Protein AF-A0A1B0APM3-F1 (afdb_monomer_lite)

pLDDT: mean 76.54, std 12.52, range [50.38, 91.81]

Organism: NCBI:txid67801

Sequence (99 aa):
MLYVPGPGVCSLCVCYHSEPLWCKAIYCDPPYFCKNFRVGERCCEFECLDPPGEDNLYQERMRKRAEILAGNSTAAHTITPLAVSTLLMTFFGNTLFNL

Radius of gyration: 24.73 Å; chains: 1; bounding box: 34×59×60 Å

Secondary structure (DSSP, 8-state):
-EEEE-SSTTEEEEEETTEEEEEEE---PPPTT-SSEEE-SSTT-EEE-PPTTSHHHHHHHHHHHHHHHTT---------HHHHHHHHHHHHHHHHTT-

Structure (mmCIF, N/CA/C/O backbone):
data_AF-A0A1B0APM3-F1
#
_entry.id   AF-A0A1B0APM3-F1
#
loop_
_atom_site.group_PDB
_atom_site.id
_atom_site.type_symbol
_atom_site.label_atom_id
_atom_site.label_alt_id
_atom_site.label_comp_id
_atom_site.label_asym_id
_atom_site.label_entity_id
_atom_site.label_seq_id
_atom_site.pdbx_PDB_ins_code
_atom_site.Cartn_x
_atom_site.Cartn_y
_atom_site.Cartn_z
_atom_site.occupancy
_atom_site.B_iso_or_equiv
_atom_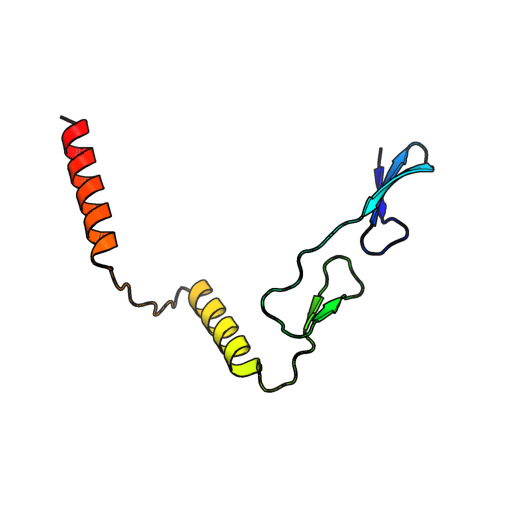site.auth_seq_id
_atom_site.auth_comp_id
_atom_site.auth_asym_id
_atom_site.auth_atom_id
_atom_site.pdbx_PDB_model_num
ATOM 1 N N . MET A 1 1 ? 11.501 8.829 -21.720 1.00 69.38 1 MET A N 1
ATOM 2 C CA . MET A 1 1 ? 11.512 7.899 -20.571 1.00 69.38 1 MET A CA 1
ATOM 3 C C . MET A 1 1 ? 10.091 7.818 -20.051 1.00 69.38 1 MET A C 1
ATOM 5 O O . MET A 1 1 ? 9.478 8.869 -19.905 1.00 69.38 1 MET A O 1
ATOM 9 N N . LEU A 1 2 ? 9.550 6.615 -19.866 1.00 81.81 2 LEU A N 1
ATOM 10 C CA . LEU A 1 2 ? 8.167 6.396 -19.426 1.00 81.81 2 LEU A CA 1
ATOM 11 C C . LEU A 1 2 ? 8.162 5.474 -18.207 1.00 81.81 2 LEU A C 1
ATOM 13 O O . LEU A 1 2 ? 8.927 4.512 -18.175 1.00 81.81 2 LEU A O 1
ATOM 17 N N . TYR A 1 3 ? 7.312 5.773 -17.226 1.00 85.94 3 TYR A N 1
ATOM 18 C CA . TYR A 1 3 ? 7.080 4.900 -16.079 1.00 85.94 3 TYR A CA 1
ATOM 19 C C . TYR A 1 3 ? 5.926 3.958 -16.397 1.00 85.94 3 TYR A C 1
ATOM 21 O O . TYR A 1 3 ? 4.845 4.416 -16.768 1.00 85.94 3 TYR A O 1
ATOM 29 N N . VAL A 1 4 ? 6.157 2.656 -16.251 1.00 88.06 4 VAL A N 1
ATOM 30 C CA . VAL A 1 4 ? 5.142 1.625 -16.485 1.00 88.06 4 VAL A CA 1
ATOM 31 C C . VAL A 1 4 ? 5.057 0.673 -15.291 1.00 88.06 4 VAL A C 1
ATOM 33 O O . VAL A 1 4 ? 6.068 0.459 -14.610 1.00 88.06 4 VAL A O 1
ATOM 36 N N . PRO A 1 5 ? 3.874 0.093 -15.017 1.00 88.31 5 PRO A N 1
ATOM 37 C CA . PRO A 1 5 ? 3.740 -0.981 -14.040 1.00 88.31 5 PRO A CA 1
ATOM 38 C C . PRO A 1 5 ? 4.677 -2.134 -14.401 1.00 88.31 5 PRO A C 1
ATOM 40 O O . PRO A 1 5 ? 4.723 -2.572 -15.551 1.00 88.31 5 PRO A O 1
ATOM 43 N N . GLY A 1 6 ? 5.459 -2.585 -13.428 1.00 85.19 6 GLY A N 1
ATOM 44 C CA . GLY A 1 6 ? 6.322 -3.744 -13.597 1.00 85.19 6 GLY A CA 1
ATOM 45 C C . GLY A 1 6 ? 5.562 -5.067 -13.428 1.00 85.19 6 GLY A C 1
ATOM 46 O O . GLY A 1 6 ? 4.353 -5.076 -13.203 1.00 85.19 6 GLY A O 1
ATOM 47 N N . PRO A 1 7 ? 6.268 -6.207 -13.509 1.00 83.62 7 PRO A N 1
ATOM 48 C CA . PRO A 1 7 ? 5.660 -7.538 -13.418 1.00 83.62 7 PRO A CA 1
ATOM 49 C C . PRO A 1 7 ? 5.074 -7.862 -12.034 1.00 83.62 7 PRO A C 1
ATOM 51 O O . PRO A 1 7 ? 4.207 -8.723 -11.919 1.00 83.62 7 PRO A O 1
ATOM 54 N N . GLY A 1 8 ? 5.536 -7.193 -10.974 1.00 85.31 8 GLY A N 1
ATOM 55 C CA . GLY A 1 8 ? 4.932 -7.275 -9.645 1.00 85.31 8 GLY A CA 1
ATOM 56 C C . GLY A 1 8 ? 3.914 -6.159 -9.416 1.00 85.31 8 GLY A C 1
ATOM 57 O O . GLY A 1 8 ? 4.147 -5.022 -9.826 1.00 85.31 8 GLY A O 1
ATOM 58 N N . VAL A 1 9 ? 2.842 -6.455 -8.671 1.00 88.81 9 VAL A N 1
ATOM 59 C CA . VAL A 1 9 ? 1.782 -5.494 -8.287 1.00 88.81 9 VAL A CA 1
ATOM 60 C C . VAL A 1 9 ? 2.357 -4.205 -7.686 1.00 88.81 9 VAL A C 1
ATOM 62 O O . VAL A 1 9 ? 1.881 -3.117 -7.987 1.00 88.81 9 VAL A O 1
ATOM 65 N N . CYS A 1 10 ? 3.424 -4.322 -6.888 1.00 90.94 10 CYS 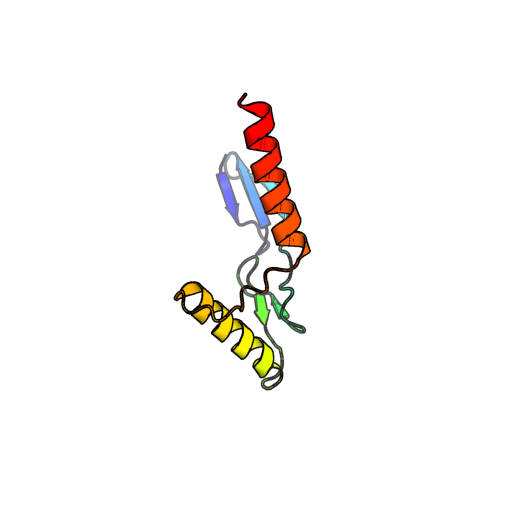A N 1
ATOM 66 C CA . CYS A 1 10 ? 4.158 -3.203 -6.294 1.00 90.94 10 CYS A CA 1
ATOM 67 C C . CYS A 1 10 ? 5.518 -2.960 -6.958 1.00 90.94 10 CYS A C 1
ATOM 69 O O . CYS A 1 10 ? 6.528 -2.774 -6.281 1.00 90.94 10 CYS A O 1
ATOM 71 N N . SER A 1 11 ? 5.584 -2.985 -8.285 1.00 91.81 11 SER A N 1
ATOM 72 C CA . SER A 1 11 ? 6.809 -2.645 -9.009 1.00 91.81 11 SER A CA 1
ATOM 73 C C . SER A 1 11 ? 6.557 -1.570 -10.052 1.00 91.81 11 SER A C 1
ATOM 75 O O . SER A 1 11 ? 5.536 -1.569 -10.736 1.00 91.81 11 SER A O 1
ATOM 77 N N . LEU A 1 12 ? 7.505 -0.645 -10.164 1.00 89.75 12 LEU A N 1
ATOM 78 C CA . LEU A 1 12 ? 7.489 0.413 -11.162 1.00 89.75 12 LEU A CA 1
ATOM 79 C C . LEU A 1 12 ? 8.776 0.336 -11.972 1.00 89.75 12 LEU A C 1
ATOM 81 O O . LEU A 1 12 ? 9.871 0.346 -11.406 1.00 89.75 12 LEU A O 1
ATOM 85 N N . CYS A 1 13 ? 8.641 0.258 -13.289 1.00 90.69 13 CYS A N 1
ATOM 86 C CA . CYS A 1 13 ? 9.764 0.181 -14.208 1.00 90.69 13 CYS A CA 1
ATOM 87 C C . CYS A 1 13 ? 9.878 1.460 -15.031 1.00 90.69 13 CYS A C 1
ATOM 89 O O . CYS A 1 13 ? 8.878 2.107 -15.346 1.00 90.69 13 CYS A O 1
ATOM 91 N N . VAL A 1 14 ? 11.107 1.809 -15.400 1.00 90.06 14 VAL A N 1
ATOM 92 C CA . VAL A 1 14 ? 11.385 2.871 -16.366 1.00 90.06 14 VAL A CA 1
ATOM 93 C C . VAL A 1 14 ? 11.765 2.247 -17.695 1.00 90.06 14 VAL A C 1
ATOM 95 O O . VAL A 1 14 ? 12.739 1.498 -17.793 1.00 90.06 14 VAL A O 1
ATOM 98 N N . CYS A 1 15 ? 10.996 2.588 -18.725 1.00 85.81 15 CYS A N 1
ATOM 99 C CA . CYS A 1 15 ? 11.225 2.147 -20.091 1.00 85.81 15 CYS A CA 1
ATOM 100 C C . CYS A 1 15 ? 11.910 3.235 -20.926 1.00 85.81 15 CYS A C 1
ATOM 102 O O . CYS A 1 15 ? 11.550 4.424 -20.883 1.00 85.81 15 CYS A O 1
ATOM 104 N N . TYR A 1 16 ? 12.865 2.798 -21.744 1.00 82.94 16 TYR A N 1
ATOM 105 C CA . TYR A 1 16 ? 13.503 3.582 -22.798 1.00 82.94 16 TYR A CA 1
ATOM 106 C C . TYR A 1 16 ? 13.457 2.760 -24.091 1.00 82.94 16 TYR A C 1
ATOM 108 O O . TYR A 1 16 ? 13.820 1.593 -24.078 1.00 82.94 16 TYR A O 1
ATOM 116 N N . HIS A 1 17 ? 12.926 3.334 -25.177 1.00 83.94 17 HIS A N 1
ATOM 117 C CA . HIS A 1 17 ? 12.664 2.616 -26.439 1.00 83.94 17 HIS A CA 1
ATOM 118 C C . HIS A 1 17 ? 11.931 1.270 -26.280 1.00 83.94 17 HIS A C 1
ATOM 120 O O . HIS A 1 17 ? 12.239 0.302 -26.961 1.00 83.94 17 HIS A O 1
ATOM 126 N N . SER A 1 18 ? 10.931 1.229 -25.393 1.00 73.12 18 SER A N 1
ATOM 127 C CA . SER A 1 18 ? 10.111 0.039 -25.107 1.00 73.12 18 SER A CA 1
ATOM 128 C C . SER A 1 18 ? 10.847 -1.138 -24.451 1.00 73.12 18 SER A C 1
ATOM 130 O O . SER A 1 18 ? 10.230 -2.178 -24.238 1.00 73.12 18 SER A O 1
ATOM 132 N N . GLU A 1 19 ? 12.106 -0.965 -24.042 1.00 75.00 19 GLU A N 1
ATOM 133 C CA . GLU A 1 19 ? 12.847 -1.947 -23.247 1.00 75.00 19 GLU A CA 1
ATOM 134 C C . GLU A 1 19 ? 12.916 -1.507 -21.768 1.00 75.00 19 GLU A C 1
ATOM 136 O O . GLU A 1 19 ? 13.134 -0.319 -21.479 1.00 75.00 19 GLU A O 1
ATOM 141 N N . PRO A 1 20 ? 12.674 -2.421 -20.804 1.00 72.62 20 PRO A N 1
ATOM 142 C CA . PRO A 1 20 ? 12.732 -2.106 -19.380 1.00 72.62 20 PRO A CA 1
ATOM 143 C C . PRO A 1 20 ? 14.190 -1.941 -18.949 1.00 72.62 20 PRO A C 1
ATOM 145 O O . PRO A 1 20 ? 14.963 -2.893 -18.933 1.00 72.62 20 PRO A O 1
ATOM 148 N N . LEU A 1 21 ? 14.563 -0.717 -18.585 1.00 80.19 21 LEU A N 1
ATOM 149 C CA . LEU A 1 21 ? 15.953 -0.369 -18.293 1.00 80.19 21 LEU A CA 1
ATOM 150 C C . LEU A 1 21 ? 16.282 -0.605 -16.813 1.00 80.19 21 LEU A C 1
ATOM 152 O O . LEU A 1 21 ? 17.372 -1.054 -16.473 1.00 80.19 21 LEU A O 1
ATOM 156 N N . TRP A 1 22 ? 15.321 -0.323 -15.928 1.00 83.81 22 TRP A N 1
ATOM 157 C CA . TRP A 1 22 ? 15.402 -0.615 -14.497 1.00 83.81 22 TRP A CA 1
ATOM 158 C C . TRP A 1 22 ? 14.008 -0.667 -13.865 1.00 83.81 22 TRP A C 1
ATOM 160 O O . TRP A 1 22 ? 13.110 0.084 -14.250 1.00 83.81 22 TRP A O 1
ATOM 170 N N . CYS A 1 23 ? 13.836 -1.541 -12.872 1.00 90.31 23 CYS A N 1
ATOM 171 C CA . CYS A 1 23 ? 12.608 -1.681 -12.094 1.00 90.31 23 CYS A CA 1
ATOM 172 C C . CYS A 1 23 ? 12.901 -1.483 -10.609 1.00 90.31 23 CYS A C 1
ATOM 174 O O . CYS A 1 23 ? 13.907 -1.969 -10.095 1.00 90.31 23 CYS A O 1
ATOM 176 N N . LYS A 1 24 ? 12.005 -0.784 -9.914 1.00 89.19 24 LYS A N 1
ATOM 177 C CA . LYS A 1 24 ? 12.078 -0.561 -8.472 1.00 89.19 24 LYS A CA 1
ATOM 178 C C . LYS A 1 24 ? 10.866 -1.187 -7.791 1.00 89.19 24 LYS A C 1
ATOM 180 O O . LYS A 1 24 ? 9.738 -1.036 -8.260 1.00 89.19 24 LYS A O 1
ATOM 185 N N . ALA A 1 25 ? 11.109 -1.872 -6.679 1.00 91.69 25 ALA A N 1
ATOM 186 C CA . ALA A 1 25 ? 10.052 -2.350 -5.801 1.00 91.69 25 ALA A CA 1
ATOM 187 C C . ALA A 1 25 ? 9.529 -1.199 -4.930 1.00 91.69 25 ALA A C 1
ATOM 189 O O . ALA A 1 25 ? 10.303 -0.392 -4.408 1.00 91.69 25 ALA A O 1
ATOM 190 N N . ILE A 1 26 ? 8.213 -1.132 -4.791 1.00 90.38 26 ILE A N 1
ATOM 191 C CA . ILE A 1 26 ? 7.508 -0.202 -3.918 1.00 90.38 26 ILE A CA 1
ATOM 192 C C . ILE A 1 26 ? 7.263 -0.929 -2.600 1.00 90.38 26 ILE A C 1
ATOM 194 O O . ILE A 1 26 ? 6.696 -2.020 -2.581 1.00 90.38 26 ILE A O 1
ATOM 198 N N . TYR A 1 27 ? 7.704 -0.318 -1.507 1.00 90.94 27 TYR A N 1
ATOM 199 C CA . TYR A 1 27 ? 7.425 -0.788 -0.159 1.00 90.94 27 TYR A CA 1
ATOM 200 C C . TYR A 1 27 ? 6.366 0.119 0.464 1.00 90.94 27 TYR A C 1
ATOM 202 O O . TYR A 1 27 ? 6.477 1.342 0.371 1.00 90.94 27 TYR A O 1
ATOM 210 N N . CYS A 1 28 ? 5.344 -0.483 1.062 1.00 89.88 28 CYS A N 1
ATOM 211 C CA . CYS A 1 28 ? 4.242 0.223 1.702 1.00 89.88 28 CYS A CA 1
ATOM 212 C C . CYS A 1 28 ? 4.295 -0.058 3.202 1.00 89.88 28 CYS A C 1
ATOM 214 O O . CYS A 1 28 ? 4.467 -1.211 3.602 1.00 89.88 28 CYS A O 1
ATOM 216 N N . ASP A 1 29 ? 4.107 0.971 4.021 1.00 89.75 29 ASP A N 1
ATOM 217 C CA . ASP A 1 29 ? 4.015 0.778 5.463 1.00 89.75 29 ASP A CA 1
ATOM 218 C C . ASP A 1 29 ? 2.690 0.083 5.817 1.00 89.75 29 ASP A C 1
ATOM 220 O O . ASP A 1 29 ? 1.630 0.499 5.333 1.00 89.75 29 ASP A O 1
ATOM 224 N N . PRO A 1 30 ? 2.723 -0.985 6.632 1.00 86.06 30 PRO A N 1
ATOM 225 C CA . PRO A 1 30 ? 1.520 -1.707 7.011 1.00 86.06 30 PRO A CA 1
ATOM 226 C C . PRO A 1 30 ? 0.618 -0.859 7.923 1.00 86.06 30 PRO A C 1
ATOM 228 O O . PRO A 1 30 ? 1.097 0.018 8.650 1.00 86.06 30 PRO A O 1
ATOM 231 N N . PRO A 1 31 ? -0.699 -1.120 7.932 1.00 83.06 31 PRO A N 1
ATOM 232 C CA . PRO A 1 31 ? -1.633 -0.372 8.761 1.00 83.06 31 PRO A CA 1
ATOM 233 C C . PRO A 1 31 ? -1.380 -0.623 10.256 1.00 83.06 31 PRO A C 1
ATOM 235 O O . PRO A 1 31 ? -1.521 -1.739 10.742 1.00 83.06 31 PRO A O 1
ATOM 238 N N . TYR A 1 32 ? -1.090 0.436 11.020 1.00 77.75 32 TYR A N 1
ATOM 239 C CA . TYR A 1 32 ? -0.841 0.356 12.474 1.00 77.75 32 TYR A CA 1
ATOM 240 C C . TYR A 1 32 ? -2.069 -0.004 13.328 1.00 77.75 32 TYR A C 1
ATOM 242 O O . TYR A 1 32 ? -1.953 -0.175 14.540 1.00 77.75 32 TYR A O 1
ATOM 250 N N . PHE A 1 33 ? -3.259 -0.026 12.732 1.00 72.44 33 PHE A N 1
ATOM 251 C CA . PHE A 1 33 ? -4.537 -0.106 13.443 1.00 72.44 33 PHE A CA 1
ATOM 252 C C . PHE A 1 33 ? -5.213 -1.476 13.355 1.00 72.44 33 PHE A C 1
ATOM 254 O O . PHE A 1 33 ? -6.169 -1.693 14.094 1.00 72.44 33 PHE A O 1
ATOM 261 N N . CYS A 1 34 ? -4.728 -2.377 12.498 1.00 75.94 34 CYS A N 1
ATOM 262 C CA . CYS A 1 34 ? -5.270 -3.726 12.350 1.00 75.94 34 CYS A CA 1
ATOM 263 C C . CYS A 1 34 ? -4.263 -4.744 12.877 1.00 75.94 34 CYS A C 1
ATOM 265 O O . CYS A 1 34 ? -3.077 -4.663 12.553 1.00 75.94 34 CYS A O 1
ATOM 267 N N . LYS A 1 35 ? -4.722 -5.694 13.698 1.00 79.81 35 LYS A N 1
ATOM 268 C CA . LYS A 1 35 ? -3.863 -6.782 14.196 1.00 79.81 35 LYS A CA 1
ATOM 269 C C . LYS A 1 35 ? -3.573 -7.772 13.076 1.00 79.81 35 LYS A C 1
ATOM 271 O O . LYS A 1 35 ? -2.431 -8.189 12.906 1.00 79.81 35 LYS A O 1
ATOM 276 N N . ASN A 1 36 ? -4.602 -8.110 12.306 1.00 83.56 36 ASN A N 1
ATOM 277 C CA . ASN A 1 36 ? -4.525 -8.971 11.143 1.00 83.56 36 ASN A CA 1
ATOM 278 C C . ASN A 1 36 ? -4.944 -8.178 9.913 1.00 83.56 36 ASN A C 1
ATOM 280 O O . ASN A 1 36 ? -6.043 -7.626 9.838 1.00 83.56 36 ASN A O 1
ATOM 284 N N . PHE A 1 37 ? -4.063 -8.143 8.922 1.00 88.31 37 PHE A N 1
ATOM 285 C CA . PHE A 1 37 ? -4.354 -7.539 7.636 1.00 88.31 37 PHE A CA 1
ATOM 286 C C . PHE A 1 37 ? -3.869 -8.446 6.513 1.00 88.31 37 PHE A C 1
ATOM 288 O O . PHE A 1 37 ? -2.923 -9.223 6.661 1.00 88.31 37 PHE A O 1
ATOM 295 N N . ARG A 1 38 ? -4.526 -8.321 5.370 1.00 88.69 38 ARG A N 1
ATOM 296 C CA . ARG A 1 38 ? -4.158 -8.956 4.115 1.00 88.69 38 ARG A CA 1
ATOM 297 C C . ARG A 1 38 ? -3.835 -7.875 3.097 1.00 88.69 38 ARG A C 1
ATOM 299 O O . ARG A 1 38 ? -4.455 -6.817 3.080 1.00 88.69 38 ARG A O 1
ATOM 306 N N . VAL A 1 39 ? -2.840 -8.137 2.258 1.00 89.69 39 VAL A N 1
ATOM 307 C CA . VAL A 1 39 ? -2.516 -7.258 1.131 1.00 89.69 39 VAL A CA 1
ATOM 308 C C . VAL A 1 39 ? -3.556 -7.483 0.032 1.00 89.69 39 VAL A C 1
ATOM 310 O O . VAL A 1 39 ? -3.852 -8.629 -0.315 1.00 89.69 39 VAL A O 1
ATOM 313 N N . GLY A 1 40 ? -4.133 -6.393 -0.463 1.00 85.75 40 GLY A N 1
ATOM 314 C CA . GLY A 1 40 ? -5.121 -6.383 -1.535 1.00 85.75 40 GLY A CA 1
ATOM 315 C C . GLY A 1 40 ? -4.514 -6.626 -2.918 1.00 85.75 40 GLY A C 1
ATOM 316 O O . GLY A 1 40 ? -3.335 -6.950 -3.063 1.00 85.75 40 GLY A O 1
ATOM 317 N N . GLU A 1 41 ? -5.343 -6.477 -3.951 1.00 87.00 41 GLU A N 1
ATOM 318 C CA . GLU A 1 41 ? -4.939 -6.718 -5.343 1.00 87.00 41 GLU A CA 1
ATOM 319 C C . GLU A 1 41 ? -4.126 -5.563 -5.933 1.00 87.00 41 GLU A C 1
ATOM 321 O O 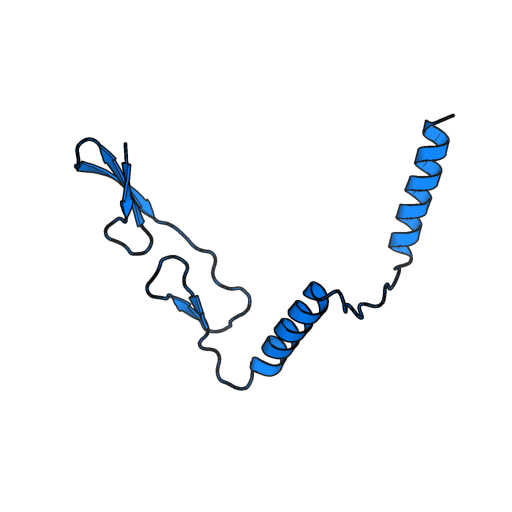. GLU A 1 41 ? -3.333 -5.772 -6.852 1.00 87.00 41 GLU A O 1
ATOM 326 N N . ARG A 1 42 ? -4.300 -4.341 -5.415 1.00 87.81 42 ARG A N 1
ATOM 327 C CA . ARG A 1 42 ? -3.528 -3.166 -5.836 1.00 87.81 42 ARG A CA 1
ATOM 328 C C . ARG A 1 42 ? -2.377 -2.888 -4.878 1.00 87.81 42 ARG A C 1
ATOM 330 O O . ARG A 1 42 ? -2.402 -3.245 -3.702 1.00 87.81 42 ARG A O 1
ATOM 337 N N . CYS A 1 43 ? -1.354 -2.195 -5.377 1.00 89.25 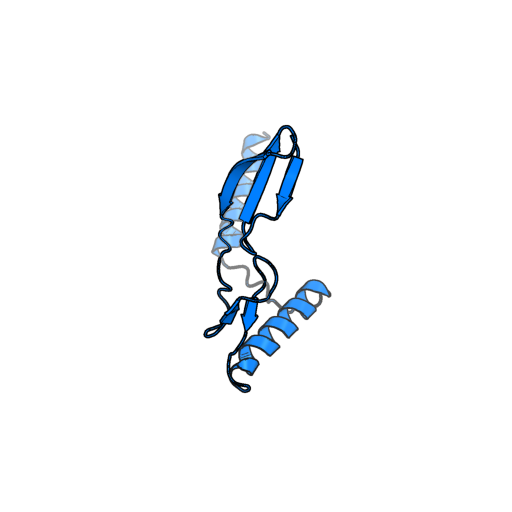43 CYS A N 1
ATOM 338 C CA . CYS A 1 43 ? -0.221 -1.834 -4.535 1.00 89.25 43 CYS A CA 1
ATOM 339 C C . CYS A 1 43 ? -0.640 -0.915 -3.380 1.00 89.25 43 CYS A C 1
ATOM 341 O O . CYS A 1 43 ? -1.371 0.052 -3.591 1.00 89.25 43 CYS A O 1
ATOM 343 N N . CYS A 1 44 ? -0.145 -1.213 -2.177 1.00 89.31 44 CYS A N 1
ATOM 344 C CA . CYS A 1 44 ? -0.488 -0.543 -0.917 1.00 89.31 44 CYS A CA 1
ATOM 345 C C . CYS A 1 44 ? -1.972 -0.621 -0.521 1.00 89.31 44 CYS A C 1
ATOM 347 O O . CYS A 1 44 ? -2.435 0.162 0.309 1.00 89.31 44 CYS A O 1
ATOM 349 N N . GLU A 1 45 ? -2.727 -1.550 -1.099 1.00 89.69 45 GLU A N 1
ATOM 350 C CA . GLU A 1 45 ? -4.071 -1.856 -0.636 1.00 89.69 45 GLU A CA 1
ATOM 351 C C . GLU A 1 45 ? -3.983 -2.856 0.516 1.00 89.69 45 GLU A C 1
ATOM 353 O O . GLU A 1 45 ? -3.314 -3.883 0.407 1.00 89.69 45 GLU A O 1
ATOM 358 N N . PHE A 1 46 ? -4.642 -2.549 1.630 1.00 88.94 46 PHE A N 1
ATOM 359 C CA . PHE A 1 46 ? -4.677 -3.412 2.803 1.00 88.94 46 PHE A CA 1
ATOM 360 C C . PHE A 1 46 ? -6.123 -3.622 3.238 1.00 88.94 46 PHE A C 1
ATOM 362 O O . PHE A 1 46 ? -6.885 -2.666 3.376 1.00 88.94 46 PHE A O 1
ATOM 369 N N . GLU A 1 47 ? -6.480 -4.878 3.466 1.00 87.62 47 GLU A N 1
ATOM 370 C CA . GLU A 1 47 ? -7.775 -5.313 3.968 1.00 87.62 47 GLU A CA 1
ATOM 371 C C . GLU A 1 47 ? -7.600 -5.817 5.401 1.00 87.62 47 GLU A C 1
ATOM 373 O O . GLU A 1 47 ? -6.714 -6.628 5.670 1.00 87.62 47 GLU A O 1
ATOM 378 N N . CYS A 1 48 ? -8.418 -5.340 6.334 1.00 87.12 48 CYS A N 1
ATOM 379 C CA . CYS A 1 48 ? -8.336 -5.775 7.725 1.00 87.12 48 CYS A CA 1
ATOM 380 C C . CYS A 1 48 ? -9.188 -7.024 7.947 1.00 87.12 48 CYS A C 1
ATOM 382 O O . CYS A 1 48 ? -10.360 -7.052 7.584 1.00 87.12 48 CYS A O 1
ATOM 384 N N . LEU A 1 49 ? -8.580 -8.046 8.549 1.00 85.56 49 LEU A N 1
ATOM 385 C CA . LEU A 1 49 ? -9.180 -9.361 8.795 1.00 85.56 49 LEU A CA 1
ATOM 386 C C . LEU A 1 49 ? -9.477 -9.597 10.280 1.00 85.56 49 LEU A C 1
ATOM 388 O O . LEU A 1 49 ? -9.628 -10.740 10.712 1.00 85.56 49 LEU A O 1
ATOM 392 N N . ASP A 1 50 ? -9.496 -8.535 11.080 1.00 81.44 50 ASP A N 1
ATOM 393 C CA . ASP A 1 50 ? -9.774 -8.652 12.505 1.00 81.44 50 ASP A CA 1
ATOM 394 C C . ASP A 1 50 ? -11.203 -9.185 12.730 1.00 81.44 50 ASP A C 1
ATOM 396 O O . ASP A 1 50 ? -12.128 -8.805 12.006 1.00 81.44 50 ASP A O 1
ATOM 400 N N . PRO A 1 51 ? -11.394 -10.123 13.680 1.00 72.88 51 PRO A N 1
ATOM 401 C CA . PRO A 1 51 ? -12.681 -10.766 13.889 1.00 72.88 51 PRO A CA 1
ATOM 402 C C . PRO A 1 51 ? -13.729 -9.747 14.353 1.00 72.88 51 PRO A C 1
ATOM 404 O O . PRO A 1 51 ? -13.417 -8.873 15.173 1.00 72.88 51 PRO A O 1
ATOM 407 N N . PRO A 1 52 ? -14.986 -9.888 13.892 1.00 63.38 52 PRO A N 1
ATOM 408 C CA . PRO A 1 52 ? -16.045 -8.971 14.268 1.00 63.38 52 PRO A CA 1
ATOM 409 C C . PRO A 1 52 ? -16.255 -9.025 15.785 1.00 63.38 52 PRO A C 1
ATOM 411 O O . PRO A 1 52 ? -16.535 -10.088 16.342 1.00 63.38 52 PRO A O 1
ATOM 414 N N . GLY A 1 53 ? -16.089 -7.886 16.459 1.00 64.62 53 GLY A N 1
ATOM 415 C CA . GLY A 1 53 ? -16.210 -7.777 17.922 1.00 64.62 53 GLY A CA 1
ATOM 416 C C . GLY A 1 53 ? -15.005 -7.186 18.661 1.00 64.62 53 GLY A C 1
ATOM 417 O O . GLY A 1 53 ? -15.175 -6.711 19.784 1.00 64.62 53 GLY A O 1
ATOM 418 N N . GLU A 1 54 ? -13.826 -7.098 18.036 1.00 60.72 54 GLU A N 1
ATOM 419 C CA . GLU A 1 54 ? -12.758 -6.179 18.488 1.00 60.72 54 GLU A CA 1
ATOM 420 C C . GLU A 1 54 ? -12.962 -4.749 17.913 1.00 60.72 54 GLU A C 1
ATOM 422 O O . GLU A 1 54 ? -12.254 -3.793 18.241 1.00 60.72 54 GLU A O 1
ATOM 427 N N . ASP A 1 55 ? -14.040 -4.597 17.132 1.00 63.34 55 ASP A N 1
ATOM 428 C CA . ASP A 1 55 ? -14.484 -3.415 16.392 1.00 63.34 55 ASP A CA 1
ATOM 429 C C . ASP A 1 55 ? -14.943 -2.242 17.248 1.00 63.34 55 ASP A C 1
ATOM 431 O O . ASP A 1 55 ? -14.987 -1.125 16.745 1.00 63.34 55 ASP A O 1
ATOM 435 N N . ASN A 1 56 ? -15.306 -2.443 18.516 1.00 71.38 56 ASN A N 1
ATOM 436 C CA . ASN A 1 56 ? -15.935 -1.375 19.303 1.00 71.38 56 ASN A CA 1
ATOM 437 C C . ASN A 1 56 ? -15.010 -0.15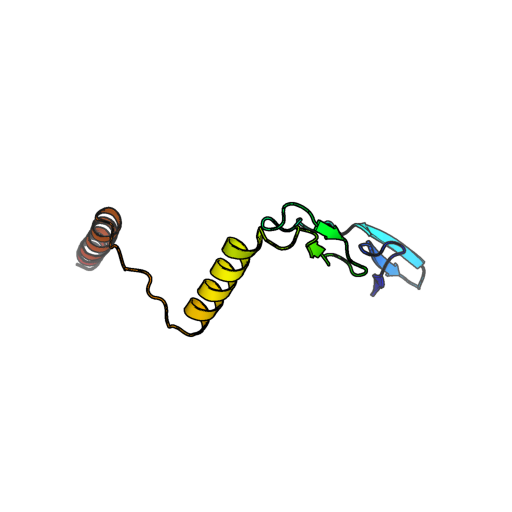4 19.424 1.00 71.38 56 ASN A C 1
ATOM 439 O O . ASN A 1 56 ? -15.426 0.975 19.174 1.00 71.38 56 ASN A O 1
ATOM 443 N N . LEU A 1 57 ? -13.720 -0.381 19.695 1.00 73.00 57 LEU A N 1
ATOM 444 C CA . LEU A 1 57 ? -12.719 0.689 19.770 1.00 73.00 57 LEU A CA 1
ATOM 445 C C . LEU A 1 57 ? -12.413 1.304 18.396 1.00 73.00 57 LEU A C 1
ATOM 447 O O . LEU A 1 57 ? -12.103 2.494 18.300 1.00 73.00 57 LEU A O 1
ATOM 451 N N . TYR A 1 58 ? -12.491 0.508 17.329 1.00 71.81 58 TYR A N 1
ATOM 452 C CA . TYR A 1 58 ? -12.294 0.966 15.955 1.00 71.81 58 TYR A CA 1
ATOM 453 C C . TYR A 1 58 ? -13.461 1.844 15.486 1.00 71.81 58 TYR A C 1
ATOM 455 O O . TYR A 1 58 ? -13.247 2.971 15.036 1.00 71.81 58 TYR A O 1
ATOM 463 N N . GLN A 1 59 ? -14.694 1.376 15.667 1.00 76.06 59 GLN A N 1
ATOM 464 C CA . GLN A 1 59 ? -15.926 2.099 15.371 1.00 76.06 59 GLN A CA 1
ATOM 465 C C . GLN A 1 59 ? -16.025 3.378 16.203 1.00 76.06 59 GLN A C 1
ATOM 467 O O . GLN A 1 59 ? -16.326 4.438 15.656 1.00 76.06 59 GLN A O 1
ATOM 472 N N . GLU A 1 60 ? -15.685 3.330 17.494 1.00 83.62 60 GLU A N 1
ATOM 473 C CA . GLU A 1 60 ? -15.609 4.528 18.333 1.00 83.62 60 GLU A CA 1
ATOM 474 C C . GLU A 1 60 ? -14.573 5.530 17.824 1.00 83.62 60 GLU A C 1
ATOM 476 O O . GLU A 1 60 ? -14.841 6.734 17.793 1.00 83.62 60 GLU A O 1
ATOM 481 N N . ARG A 1 61 ? -13.393 5.064 17.402 1.00 79.00 61 ARG A N 1
ATOM 482 C CA . ARG A 1 61 ? -12.352 5.933 16.841 1.00 79.00 61 ARG A CA 1
ATOM 483 C C . ARG A 1 61 ? -12.800 6.560 15.522 1.00 79.00 61 ARG A C 1
ATOM 485 O O . ARG A 1 61 ? -12.562 7.749 15.317 1.00 79.00 61 ARG A O 1
ATOM 492 N N . MET A 1 62 ? -13.465 5.797 14.656 1.00 79.94 62 MET A N 1
ATOM 493 C CA . MET A 1 62 ? -14.020 6.308 13.401 1.00 79.94 62 MET A CA 1
ATOM 494 C C . MET A 1 62 ? -15.135 7.325 13.651 1.00 79.94 62 MET A C 1
ATOM 496 O O . MET A 1 62 ? -15.121 8.397 13.045 1.00 79.94 62 MET A O 1
ATOM 500 N N . ARG A 1 63 ? -16.026 7.058 14.615 1.00 85.69 63 ARG A N 1
ATOM 501 C CA . ARG A 1 63 ? -17.049 8.012 15.062 1.00 85.69 63 ARG A CA 1
ATOM 502 C C . ARG A 1 63 ? -16.418 9.310 15.564 1.00 85.69 63 ARG A C 1
ATOM 504 O O . ARG A 1 63 ? -16.777 10.380 15.085 1.00 85.69 63 ARG A O 1
ATOM 511 N N . LYS A 1 64 ? -15.418 9.227 16.448 1.00 85.44 64 LYS A N 1
ATOM 512 C CA . LYS A 1 64 ? -14.690 10.407 16.949 1.00 85.44 64 LYS A CA 1
ATOM 513 C C . LYS A 1 64 ? -13.994 11.181 15.830 1.00 85.44 64 LYS A C 1
ATOM 515 O O . LYS A 1 64 ? -14.007 12.407 15.832 1.00 85.44 64 LYS A O 1
ATOM 520 N N . ARG A 1 65 ? -13.400 10.491 14.849 1.00 83.69 65 ARG A N 1
ATOM 521 C CA . ARG A 1 65 ? -12.780 11.141 13.683 1.00 83.69 65 ARG A CA 1
ATOM 522 C C . ARG A 1 65 ? -13.813 11.925 12.868 1.00 83.69 65 ARG A C 1
ATOM 524 O O . ARG A 1 65 ? -13.518 13.047 12.465 1.00 83.69 65 ARG A O 1
ATOM 531 N N . ALA A 1 66 ? -15.006 11.369 12.660 1.00 85.94 66 ALA A N 1
ATOM 532 C CA . ALA A 1 66 ? -16.102 12.059 11.982 1.00 85.94 66 ALA A CA 1
ATOM 533 C C . ALA A 1 66 ? -16.606 13.279 12.777 1.00 85.94 66 ALA A C 1
ATOM 535 O O . ALA A 1 66 ? -16.812 14.337 12.191 1.00 85.94 66 ALA A O 1
ATOM 536 N N . GLU A 1 67 ? -16.727 13.172 14.105 1.00 88.56 67 GLU A N 1
ATOM 537 C CA . GLU A 1 67 ? -17.099 14.293 14.986 1.00 88.56 67 GLU A CA 1
ATOM 538 C C . GLU A 1 67 ? -16.085 15.444 14.925 1.00 88.56 67 GLU A C 1
ATOM 540 O O . GLU A 1 67 ? -16.478 16.608 14.834 1.00 88.56 67 GLU A O 1
ATOM 545 N N . ILE A 1 68 ? -14.783 15.130 14.911 1.00 82.56 68 ILE A N 1
ATOM 546 C CA . ILE A 1 68 ? -13.717 16.133 14.779 1.00 82.56 68 ILE A CA 1
ATOM 547 C C . ILE A 1 68 ? -13.807 16.855 13.431 1.00 82.56 68 ILE A C 1
ATOM 549 O O . ILE A 1 68 ? -13.751 18.082 13.389 1.00 82.56 68 ILE A O 1
ATOM 553 N N . LEU A 1 69 ? -13.986 16.110 12.337 1.00 84.31 69 LEU A N 1
ATOM 554 C CA . LEU A 1 69 ? -14.117 16.675 10.988 1.00 84.31 69 LEU A CA 1
ATOM 555 C C . LEU A 1 69 ? -15.390 17.516 10.820 1.00 84.31 69 LEU A C 1
ATOM 557 O O . LEU A 1 69 ? -15.378 18.498 10.085 1.00 84.31 69 LEU A O 1
ATOM 561 N N . ALA A 1 70 ? -16.466 17.162 11.526 1.00 87.88 70 ALA A N 1
ATOM 562 C CA . ALA A 1 70 ? -17.703 17.935 11.577 1.00 87.88 70 ALA A CA 1
ATOM 563 C C . ALA A 1 70 ? -17.608 19.187 12.475 1.00 87.88 70 ALA A C 1
ATOM 565 O O . ALA A 1 70 ? -18.582 19.926 12.594 1.00 87.88 70 ALA A O 1
ATOM 566 N N . GLY A 1 71 ? -16.467 19.423 13.134 1.00 82.44 71 GLY A N 1
ATOM 567 C CA . GLY A 1 71 ? -16.283 20.546 14.055 1.00 82.44 71 GLY A CA 1
ATOM 568 C C . GLY A 1 71 ? -16.995 20.377 15.402 1.00 82.44 71 GLY A C 1
ATOM 569 O O . GLY A 1 71 ? -16.996 21.303 16.206 1.00 82.44 71 GLY A O 1
ATOM 570 N N . ASN A 1 72 ? -17.555 19.200 15.694 1.00 82.00 72 ASN A N 1
ATOM 571 C CA . ASN A 1 72 ? -18.255 18.898 16.946 1.00 82.00 72 ASN A CA 1
ATOM 572 C C . ASN A 1 72 ? -17.310 18.276 17.992 1.00 82.00 72 ASN A C 1
ATOM 574 O O . ASN A 1 72 ? -17.646 17.306 18.673 1.00 82.00 72 ASN A O 1
ATOM 578 N N . SER A 1 73 ? -16.078 18.783 18.079 1.00 73.94 73 SER A N 1
ATOM 579 C CA . SER A 1 73 ? -15.080 18.233 18.999 1.00 73.94 73 SER A CA 1
ATOM 580 C C . SER A 1 73 ? -15.431 18.587 20.442 1.00 73.94 73 SER A C 1
ATOM 582 O O . SER A 1 73 ? -15.315 19.738 20.843 1.00 73.94 73 SER A O 1
ATOM 584 N N . THR A 1 74 ? -15.777 17.590 21.260 1.00 70.44 74 THR A N 1
ATOM 585 C CA . THR A 1 74 ? -15.966 17.751 22.716 1.00 70.44 74 THR A CA 1
ATOM 586 C C . THR A 1 74 ? -14.657 17.618 23.497 1.00 70.44 74 THR A C 1
ATOM 588 O O . THR A 1 74 ? -14.676 17.321 24.694 1.00 70.44 74 THR A O 1
ATOM 591 N N . ALA A 1 75 ? -13.506 17.751 22.828 1.00 66.50 75 ALA A N 1
ATOM 592 C CA . ALA A 1 75 ? -12.215 17.726 23.496 1.00 66.50 75 ALA A CA 1
ATOM 593 C C . ALA A 1 75 ? -12.202 18.866 24.515 1.00 66.50 75 ALA A C 1
ATOM 595 O O . ALA A 1 75 ? -12.204 20.039 24.145 1.00 66.50 75 ALA A O 1
ATOM 596 N N . ALA A 1 76 ? -12.227 18.523 25.804 1.00 62.44 76 ALA A N 1
ATOM 597 C CA . ALA A 1 76 ? -11.995 19.509 26.838 1.00 62.44 76 ALA A CA 1
ATOM 598 C C . ALA A 1 76 ? -10.634 20.138 26.534 1.00 62.44 76 ALA A C 1
ATOM 600 O O . ALA A 1 76 ? -9.624 19.433 26.475 1.00 62.44 76 ALA A O 1
ATOM 601 N N . HIS A 1 77 ? -10.601 21.452 26.325 1.00 58.34 77 HIS A N 1
ATOM 602 C CA . HIS A 1 77 ? -9.361 22.205 26.401 1.00 58.34 77 HIS A CA 1
ATOM 603 C C . HIS A 1 77 ? -8.892 22.134 27.856 1.00 58.34 77 HIS A C 1
ATOM 605 O O . HIS A 1 77 ? -9.071 23.067 28.634 1.00 58.34 77 HIS A O 1
ATOM 611 N N . THR A 1 78 ? -8.316 21.004 28.266 1.00 54.22 78 THR A N 1
ATOM 612 C CA . THR A 1 78 ? -7.481 20.961 29.454 1.00 54.22 78 THR A CA 1
ATOM 613 C C . THR A 1 78 ? -6.235 21.729 29.075 1.00 54.22 78 THR A C 1
ATOM 615 O O . THR A 1 78 ? -5.281 21.177 28.526 1.00 54.22 78 THR A O 1
ATOM 618 N N . ILE A 1 79 ? -6.291 23.038 29.295 1.00 55.56 79 ILE A N 1
ATOM 619 C CA . ILE A 1 79 ? -5.121 23.889 29.321 1.00 55.56 79 ILE A CA 1
ATOM 620 C C . ILE A 1 79 ? -4.255 23.311 30.439 1.00 55.56 79 ILE A C 1
ATOM 622 O O . ILE A 1 79 ? -4.493 23.546 31.623 1.00 55.56 79 ILE A O 1
ATOM 626 N N . THR A 1 80 ? -3.302 22.455 30.076 1.00 56.94 80 THR A N 1
ATOM 627 C CA . THR A 1 80 ? -2.312 21.992 31.035 1.00 56.94 80 THR A CA 1
ATOM 628 C C . THR A 1 80 ? -1.546 23.228 31.506 1.00 56.94 80 THR A C 1
ATOM 630 O O . THR A 1 80 ? -1.270 24.124 30.703 1.00 56.94 80 THR A O 1
ATOM 633 N N . PRO A 1 81 ? -1.186 23.322 32.794 1.00 56.56 81 PRO A N 1
ATOM 634 C CA . PRO A 1 81 ? -0.4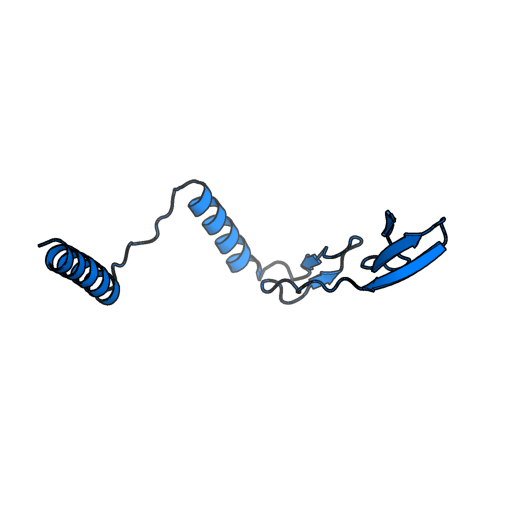53 24.481 33.305 1.00 56.56 81 PRO A CA 1
ATOM 635 C C . PRO A 1 81 ? 0.864 24.726 32.541 1.00 56.56 81 PRO A C 1
ATOM 637 O O . PRO A 1 81 ? 1.309 25.868 32.432 1.00 56.56 81 PRO A O 1
ATOM 640 N N . LEU A 1 82 ? 1.435 23.682 31.918 1.00 56.31 82 LEU A N 1
ATOM 641 C CA . LEU A 1 82 ? 2.574 23.800 31.002 1.00 56.31 82 LEU A CA 1
ATOM 642 C C . LEU A 1 82 ? 2.277 24.678 29.770 1.00 56.31 82 LEU A C 1
ATOM 644 O O . LEU A 1 82 ? 3.125 25.482 29.391 1.00 56.31 82 LEU A O 1
ATOM 648 N N . ALA A 1 83 ? 1.087 24.565 29.168 1.00 55.94 83 ALA A N 1
ATOM 649 C CA . ALA A 1 83 ? 0.711 25.335 27.979 1.00 55.94 83 ALA A CA 1
ATOM 650 C C . ALA A 1 83 ? 0.490 26.829 28.290 1.00 55.94 83 ALA A C 1
ATOM 652 O O . ALA A 1 83 ? 0.805 27.692 27.467 1.00 55.94 83 ALA A O 1
ATOM 653 N N . VAL A 1 84 ? 0.014 27.155 29.502 1.00 59.97 84 VAL A N 1
ATOM 654 C CA . VAL A 1 84 ? -0.112 28.550 29.971 1.00 59.97 84 VAL A CA 1
ATOM 655 C C . VAL A 1 84 ? 1.258 29.196 30.120 1.00 59.97 84 VAL A C 1
ATOM 657 O O . VAL A 1 84 ? 1.449 30.335 29.697 1.00 59.97 84 VAL A O 1
ATOM 660 N N . SER A 1 85 ? 2.226 28.463 30.679 1.00 58.94 85 SER A N 1
ATOM 661 C CA . SER A 1 85 ? 3.584 28.975 30.876 1.00 58.94 85 SER A CA 1
ATOM 662 C C . SER A 1 85 ? 4.249 29.323 29.542 1.00 58.94 85 SER A C 1
ATOM 664 O O . SER A 1 85 ? 4.813 30.406 29.412 1.00 58.94 85 SER A O 1
ATOM 666 N N . THR A 1 86 ? 4.092 28.490 28.507 1.00 61.03 86 THR A N 1
ATOM 667 C CA . THR A 1 86 ? 4.623 28.799 27.169 1.00 61.03 86 THR A CA 1
ATOM 668 C C . THR A 1 86 ? 3.959 30.017 26.529 1.00 61.03 86 THR A C 1
ATOM 670 O O . THR A 1 86 ? 4.656 30.862 25.973 1.00 61.03 86 THR A O 1
ATOM 673 N N . LEU A 1 87 ? 2.634 30.165 26.657 1.00 61.34 87 LEU A N 1
ATOM 674 C CA . LEU A 1 87 ? 1.915 31.321 26.111 1.00 61.34 87 LEU A CA 1
ATOM 675 C C . LEU A 1 87 ? 2.338 32.620 26.808 1.00 61.34 87 LEU A C 1
ATOM 677 O O . LEU A 1 87 ? 2.638 33.604 26.133 1.00 61.34 87 LEU A O 1
ATOM 681 N N . LEU A 1 88 ? 2.459 32.611 28.137 1.00 60.62 88 LEU A N 1
ATOM 682 C CA . LEU A 1 88 ? 2.921 33.771 28.903 1.00 60.62 88 LEU A CA 1
ATOM 683 C C . LEU A 1 88 ? 4.377 34.134 28.583 1.00 60.62 88 LEU A C 1
ATOM 685 O O . LEU A 1 88 ? 4.669 35.309 28.381 1.00 60.62 88 LEU A O 1
ATOM 689 N N . MET A 1 89 ? 5.277 33.153 28.462 1.00 61.03 89 MET A N 1
ATOM 690 C CA . MET A 1 89 ? 6.680 33.413 28.108 1.00 61.03 89 MET A CA 1
ATOM 691 C C . MET A 1 89 ? 6.817 33.984 26.693 1.00 61.03 89 MET A C 1
ATOM 693 O O . MET A 1 89 ? 7.623 34.886 26.480 1.00 61.03 89 MET A O 1
ATOM 697 N N . THR A 1 90 ? 5.997 33.533 25.736 1.00 61.66 90 THR A N 1
ATOM 698 C CA . THR A 1 90 ? 5.965 34.145 24.396 1.00 61.66 90 THR A CA 1
ATOM 699 C C . THR A 1 90 ? 5.387 35.558 24.415 1.00 61.66 90 THR A C 1
ATOM 701 O O . THR A 1 90 ? 5.912 36.428 23.727 1.00 61.66 90 THR A O 1
ATOM 704 N N . PHE A 1 91 ? 4.358 35.829 25.223 1.00 59.72 91 PHE A N 1
ATOM 705 C CA . PHE A 1 91 ? 3.794 37.173 25.342 1.00 59.72 91 PHE A CA 1
ATOM 706 C C . PHE A 1 91 ? 4.807 38.143 25.958 1.00 59.72 91 PHE A C 1
ATOM 708 O O . PHE A 1 91 ? 5.117 39.154 25.344 1.00 59.72 91 PHE A O 1
ATOM 715 N N . PHE A 1 92 ? 5.404 37.809 27.108 1.00 59.72 92 PHE A N 1
ATOM 716 C CA . PHE A 1 92 ? 6.406 38.661 27.761 1.00 59.72 92 PHE A CA 1
ATOM 717 C C . PHE A 1 92 ? 7.714 38.781 26.965 1.00 59.72 92 PHE A C 1
ATOM 719 O O . PHE A 1 92 ? 8.305 39.859 26.932 1.00 59.72 92 PHE A O 1
ATOM 726 N N . GLY A 1 93 ? 8.152 37.715 26.287 1.00 58.81 93 GLY A N 1
ATOM 727 C CA . GLY A 1 93 ? 9.332 37.750 25.420 1.00 58.81 93 GLY A CA 1
ATOM 728 C C . GLY A 1 93 ? 9.151 38.666 24.206 1.00 58.81 93 GLY A C 1
ATOM 729 O O . GLY A 1 93 ? 10.060 39.420 23.869 1.00 58.81 93 GLY A O 1
ATOM 730 N N . ASN A 1 94 ? 7.963 38.666 23.592 1.00 58.72 94 ASN A N 1
ATOM 731 C CA . ASN A 1 94 ? 7.661 39.538 22.454 1.00 58.72 94 ASN A CA 1
ATOM 732 C C . ASN A 1 94 ? 7.501 41.013 22.853 1.00 58.72 94 ASN A C 1
ATOM 734 O O . ASN A 1 94 ? 7.861 41.883 22.061 1.00 58.72 94 ASN A O 1
ATOM 738 N N . THR A 1 95 ? 7.015 41.307 24.065 1.00 60.22 95 THR A N 1
ATOM 739 C CA . THR A 1 95 ? 6.921 42.687 24.578 1.00 60.22 95 THR A CA 1
ATOM 740 C C . THR A 1 95 ? 8.290 43.272 24.934 1.00 60.22 95 THR A C 1
ATOM 742 O O . THR A 1 95 ? 8.488 44.471 24.784 1.00 60.22 95 THR A O 1
ATOM 745 N N . LEU A 1 96 ? 9.247 42.446 25.378 1.00 57.22 96 LEU A N 1
ATOM 746 C CA . LEU A 1 96 ? 10.600 42.902 25.723 1.00 57.22 96 LEU A CA 1
ATOM 747 C C . LEU A 1 96 ? 11.492 43.125 24.487 1.00 57.22 96 LEU A C 1
ATOM 749 O O . LEU A 1 96 ? 12.366 43.978 24.521 1.00 57.22 96 LEU A O 1
ATOM 753 N N . PHE A 1 97 ? 11.273 42.380 23.398 1.00 57.47 97 PHE A N 1
ATOM 754 C CA . PHE A 1 97 ? 12.023 42.537 22.140 1.00 57.47 97 PHE A CA 1
ATOM 755 C C . PHE A 1 97 ? 11.462 43.618 21.192 1.00 57.47 97 PHE A C 1
ATOM 757 O O . PHE A 1 97 ? 12.073 43.876 20.158 1.00 57.47 97 PHE A O 1
ATOM 764 N N . ASN A 1 98 ? 10.315 44.230 21.513 1.00 51.22 98 ASN A N 1
ATOM 765 C CA . ASN A 1 98 ? 9.699 45.327 20.743 1.00 51.22 98 ASN A CA 1
ATOM 766 C C . ASN A 1 98 ? 9.697 46.679 21.489 1.00 51.22 98 ASN A C 1
ATOM 768 O O . ASN A 1 98 ? 8.911 47.560 21.134 1.00 51.22 98 ASN A O 1
ATOM 772 N N . LEU A 1 99 ? 10.555 46.853 22.504 1.00 50.38 99 LEU A N 1
ATOM 773 C CA . LEU A 1 99 ? 10.830 48.155 23.125 1.00 50.38 99 LEU A CA 1
ATOM 774 C C . LEU A 1 99 ? 12.245 48.636 22.788 1.00 50.38 99 LEU A C 1
ATOM 776 O O . LEU A 1 99 ? 13.184 47.825 22.949 1.00 50.38 99 LEU A O 1
#

InterPro domains:
  IPR042378 Integral membrane protein DGCR2/IDD [PTHR15256] (1-57)

Foldseek 3Di:
DDWDDDPDLQKIFDDDPNDGPDIDGHDEDDDPPAPDWDADSHPNDIDHPDDPPVCPVVVVVVVQVVCVVVVNHPPPPPVPVVNVVVVVCVVVVVVVVVD